Protein AF-A0A430JBI2-F1 (afdb_monomer_lite)

Organism: NCBI:txid2496558

pLDDT: mean 74.38, std 11.99, range [42.62, 89.75]

Foldseek 3Di:
DPPPVLVVVLVVLLVVLLVLLVVCVVVVDLVSLLVSLVSLVVNCVSCLVVDDDPVSVVVVVCVVVVVVVCVVVVPDVSVSSNVSSVCVVVSNCVVCCVVVVNDDPDPVVVVVVVVD

Radius of gyration: 16.61 Å; chains: 1; bounding box: 43×29×48 Å

Secondary structure (DSSP, 8-state):
---HHHHHHHHHHHHHHHHHHHHHHHH--HHHHHHHHHHHHHHHHHHGGG--THHHHHHHHHHHHHHHHHHHTT--HHHHHHHHHHTHHHHHHHHHHHHTT-----HHHHHHHTT-

Sequence (116 aa):
MKSAGKAAMDRIIIFSIAAVYIVQQLTHLEMLKLVVGCLVLVAIVLLLPNLKGVTFWLTVSFMVAGTILMFIQKVEASLWFESAGINVTIVTLFIFAPLFGIPVRIPEYVEAQRYS

Structure (mmCIF, N/CA/C/O backbone):
data_AF-A0A430JBI2-F1
#
_entry.id   AF-A0A430JBI2-F1
#
loop_
_atom_site.group_PDB
_atom_site.id
_atom_site.type_symbol
_atom_site.label_atom_id
_atom_site.label_alt_id
_atom_site.label_comp_id
_atom_site.label_asym_id
_atom_site.label_entity_id
_atom_site.label_seq_id
_atom_site.pdbx_PDB_ins_code
_atom_site.Cartn_x
_atom_site.Cartn_y
_atom_site.Cartn_z
_atom_site.occupancy
_atom_site.B_iso_or_equiv
_atom_site.auth_seq_id
_atom_site.auth_comp_id
_atom_site.auth_asym_id
_atom_site.auth_atom_id
_atom_site.pdbx_PDB_model_num
ATOM 1 N N . MET A 1 1 ? 14.683 -16.411 -7.638 1.00 42.62 1 MET A N 1
ATOM 2 C CA . MET A 1 1 ? 13.715 -16.358 -8.756 1.00 42.62 1 MET A CA 1
ATOM 3 C C . MET A 1 1 ? 12.328 -16.106 -8.175 1.00 42.62 1 MET A C 1
ATOM 5 O O . MET A 1 1 ? 11.837 -16.969 -7.459 1.00 42.62 1 MET A O 1
ATOM 9 N N . LYS A 1 2 ? 11.709 -14.928 -8.375 1.00 51.47 2 LYS A N 1
ATOM 10 C CA . LYS A 1 2 ? 10.269 -14.793 -8.077 1.00 51.47 2 LYS A CA 1
ATOM 11 C C . LYS A 1 2 ? 9.548 -15.711 -9.069 1.00 51.47 2 LYS A C 1
ATOM 13 O O . LYS A 1 2 ? 9.762 -15.570 -10.268 1.00 51.47 2 LYS A O 1
ATOM 18 N N . SER A 1 3 ? 8.761 -16.670 -8.580 1.00 66.12 3 SER A N 1
ATOM 19 C CA . SER A 1 3 ? 7.886 -17.481 -9.436 1.00 66.12 3 SER A CA 1
ATOM 20 C C . SER A 1 3 ? 7.057 -16.548 -10.326 1.00 66.12 3 SER A C 1
ATOM 22 O O . SER A 1 3 ? 6.548 -15.539 -9.829 1.00 66.12 3 SER A O 1
ATOM 24 N N . ALA A 1 4 ? 6.920 -16.868 -11.616 1.00 70.94 4 ALA A N 1
ATOM 25 C CA . ALA A 1 4 ? 6.120 -16.088 -12.564 1.00 70.94 4 ALA A CA 1
ATOM 26 C C . ALA A 1 4 ? 4.696 -15.811 -12.036 1.00 70.94 4 ALA A C 1
ATOM 28 O O . ALA A 1 4 ? 4.154 -14.728 -12.253 1.00 70.94 4 ALA A O 1
ATOM 29 N N . GLY A 1 5 ? 4.142 -16.731 -11.235 1.00 72.12 5 GLY A N 1
ATOM 30 C CA . GLY A 1 5 ? 2.851 -16.556 -10.566 1.00 72.12 5 GLY A CA 1
ATOM 31 C C . GLY A 1 5 ? 2.821 -15.413 -9.543 1.00 72.12 5 GLY A C 1
ATOM 32 O O . GLY A 1 5 ? 1.840 -14.679 -9.481 1.00 72.12 5 GLY A O 1
ATOM 33 N N . LYS A 1 6 ? 3.908 -15.182 -8.790 1.00 73.38 6 LYS A N 1
ATOM 34 C CA . LYS A 1 6 ? 3.979 -14.078 -7.812 1.00 73.38 6 LYS A CA 1
ATOM 35 C C . LYS A 1 6 ? 3.995 -12.716 -8.511 1.00 73.38 6 LYS A C 1
ATOM 37 O O . LYS A 1 6 ? 3.326 -11.793 -8.070 1.00 73.38 6 LYS A O 1
ATOM 42 N N . ALA A 1 7 ? 4.728 -12.602 -9.619 1.00 74.31 7 ALA A N 1
ATOM 43 C CA . ALA A 1 7 ? 4.782 -11.364 -10.397 1.00 74.31 7 ALA A CA 1
ATOM 44 C C . ALA A 1 7 ? 3.439 -11.042 -11.079 1.00 74.31 7 ALA A C 1
ATOM 46 O O . ALA A 1 7 ? 3.039 -9.880 -11.126 1.00 74.31 7 ALA A O 1
ATOM 47 N N . ALA A 1 8 ? 2.729 -12.062 -11.574 1.00 77.75 8 ALA A N 1
ATOM 48 C CA . ALA A 1 8 ? 1.381 -11.896 -12.112 1.00 77.75 8 ALA A CA 1
ATOM 49 C C . ALA A 1 8 ? 0.396 -11.421 -11.030 1.00 77.75 8 ALA A C 1
ATOM 51 O O . ALA A 1 8 ? -0.357 -10.480 -11.262 1.00 77.75 8 ALA A O 1
ATOM 52 N N . MET A 1 9 ? 0.457 -12.010 -9.832 1.00 80.38 9 MET A N 1
ATOM 53 C CA . MET A 1 9 ? -0.373 -11.618 -8.691 1.00 80.38 9 MET A CA 1
ATOM 54 C C . MET A 1 9 ? -0.115 -10.169 -8.246 1.00 80.38 9 MET A C 1
ATOM 56 O O . MET A 1 9 ? -1.071 -9.411 -8.094 1.00 80.38 9 MET A O 1
ATOM 60 N N . ASP A 1 10 ? 1.157 -9.763 -8.117 1.00 77.56 10 ASP A N 1
ATOM 61 C CA . ASP A 1 10 ? 1.540 -8.382 -7.779 1.00 77.56 10 ASP A CA 1
ATOM 62 C C . ASP A 1 10 ? 0.914 -7.390 -8.792 1.00 77.56 10 ASP A C 1
ATOM 64 O O . ASP A 1 10 ? 0.303 -6.394 -8.404 1.00 77.56 10 ASP A O 1
ATOM 68 N N . ARG A 1 11 ? 0.989 -7.694 -10.099 1.00 77.56 11 ARG A N 1
ATOM 69 C CA . ARG A 1 11 ? 0.393 -6.862 -11.163 1.00 77.56 11 ARG A CA 1
ATOM 70 C C . ARG A 1 11 ? -1.131 -6.813 -11.092 1.00 77.56 11 ARG A C 1
ATOM 72 O O . ARG A 1 11 ? -1.692 -5.727 -11.187 1.00 77.56 11 ARG A O 1
ATOM 79 N N . ILE A 1 12 ? -1.796 -7.956 -10.919 1.00 85.19 12 ILE A N 1
ATOM 80 C CA . ILE A 1 12 ? -3.265 -8.034 -10.842 1.00 85.19 12 ILE A CA 1
ATOM 81 C C . ILE A 1 12 ? -3.789 -7.153 -9.707 1.00 85.19 12 ILE A C 1
ATOM 83 O O . ILE A 1 12 ? -4.756 -6.420 -9.900 1.00 85.19 12 ILE A O 1
ATOM 87 N N . ILE A 1 13 ? -3.131 -7.176 -8.548 1.00 80.81 13 ILE A N 1
ATOM 88 C CA . ILE A 1 13 ? -3.534 -6.380 -7.385 1.00 80.81 13 ILE A CA 1
ATOM 89 C C . ILE A 1 13 ? -3.364 -4.887 -7.661 1.00 80.81 13 ILE A C 1
ATOM 91 O O . ILE A 1 13 ? -4.281 -4.112 -7.404 1.00 80.81 13 ILE A O 1
ATOM 95 N N . ILE A 1 14 ? -2.230 -4.487 -8.242 1.00 80.50 14 ILE A N 1
ATOM 96 C CA . ILE A 1 14 ? -1.969 -3.088 -8.600 1.00 80.50 14 ILE A CA 1
ATOM 97 C C . ILE A 1 14 ? -3.004 -2.578 -9.616 1.00 80.50 14 ILE A C 1
ATOM 99 O O . ILE A 1 14 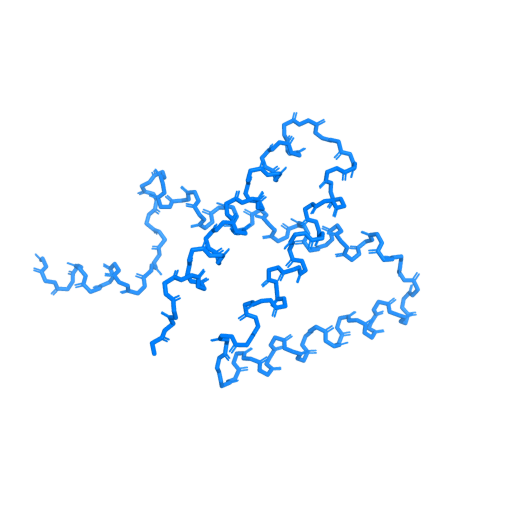? -3.585 -1.511 -9.416 1.00 80.50 14 ILE A O 1
ATOM 103 N N . PHE A 1 15 ? -3.292 -3.352 -10.668 1.00 82.69 15 PHE A N 1
ATOM 104 C CA . PHE A 1 15 ? -4.312 -2.987 -11.655 1.00 82.69 15 PHE A CA 1
ATOM 105 C C . PHE A 1 15 ? -5.722 -2.957 -11.059 1.00 82.69 15 PHE A C 1
ATOM 107 O O . PHE A 1 15 ? -6.500 -2.070 -11.398 1.00 82.69 15 PHE A O 1
ATOM 114 N N . SER A 1 16 ? -6.040 -3.871 -10.141 1.00 84.25 16 SER A N 1
ATOM 115 C CA . SER A 1 16 ? -7.325 -3.883 -9.433 1.00 84.25 16 SER A CA 1
ATOM 116 C C . SER A 1 16 ? -7.501 -2.630 -8.576 1.00 84.25 16 SER A C 1
ATOM 118 O O . SER A 1 16 ? -8.547 -1.993 -8.644 1.00 84.25 16 SER A O 1
ATOM 120 N N . ILE A 1 17 ? -6.468 -2.227 -7.825 1.00 84.31 17 ILE A N 1
ATOM 121 C CA . ILE A 1 17 ? -6.481 -0.979 -7.047 1.00 84.31 17 ILE A CA 1
ATOM 122 C C . ILE A 1 17 ? -6.726 0.215 -7.969 1.00 84.31 17 ILE A C 1
ATOM 124 O O . ILE A 1 17 ? -7.611 1.019 -7.690 1.00 84.31 17 ILE A O 1
ATOM 128 N N . ALA A 1 18 ? -5.987 0.309 -9.079 1.00 80.94 18 ALA A N 1
ATOM 129 C CA . ALA A 1 18 ? -6.132 1.405 -10.031 1.00 80.94 18 ALA A CA 1
ATOM 130 C C . ALA A 1 18 ? -7.542 1.453 -10.644 1.00 80.94 18 ALA A C 1
ATOM 132 O O . ALA A 1 18 ? -8.157 2.515 -10.685 1.00 80.94 18 ALA A O 1
ATOM 133 N N . ALA A 1 19 ? -8.084 0.311 -11.073 1.00 84.94 19 ALA A N 1
ATOM 134 C CA . ALA A 1 19 ? -9.416 0.233 -11.665 1.00 84.94 19 ALA A CA 1
ATOM 135 C C . ALA A 1 19 ? -10.511 0.647 -10.672 1.00 84.94 19 ALA A C 1
ATOM 137 O O . ALA A 1 19 ? -11.332 1.509 -10.985 1.00 84.94 19 ALA A O 1
ATOM 138 N N . VAL A 1 20 ? -10.501 0.082 -9.459 1.00 85.75 20 VAL A N 1
ATOM 139 C CA . VAL A 1 20 ? -11.494 0.412 -8.424 1.00 85.75 20 VAL A CA 1
ATOM 140 C C . VAL A 1 20 ? -11.369 1.876 -8.005 1.00 85.75 20 VAL A C 1
ATOM 142 O O . VAL A 1 20 ? -12.385 2.542 -7.829 1.00 85.75 20 VAL A O 1
ATOM 145 N N . TYR A 1 21 ? -10.148 2.406 -7.911 1.00 82.44 21 TYR A N 1
ATOM 146 C CA . TYR A 1 21 ? -9.911 3.813 -7.603 1.00 82.44 21 TYR A CA 1
ATOM 147 C C . TYR A 1 21 ? -10.457 4.757 -8.684 1.00 82.44 21 TYR A C 1
ATOM 149 O O . TYR A 1 21 ? -11.121 5.734 -8.355 1.00 82.44 21 TYR A O 1
ATOM 157 N N . ILE A 1 22 ? -10.259 4.458 -9.972 1.00 82.12 22 ILE A N 1
ATOM 158 C CA . ILE A 1 22 ? -10.829 5.266 -11.065 1.00 82.12 22 ILE A CA 1
ATOM 159 C C . ILE A 1 22 ? -12.355 5.261 -10.998 1.00 82.12 22 ILE A C 1
ATOM 161 O O . ILE A 1 22 ? -12.978 6.318 -11.066 1.00 82.12 22 ILE A O 1
ATOM 165 N N . VAL A 1 23 ? -12.967 4.087 -10.820 1.00 86.12 23 VAL A N 1
ATOM 166 C CA . VAL A 1 23 ? -14.426 3.982 -10.682 1.00 86.12 23 VAL A CA 1
ATOM 167 C C . VAL A 1 23 ? -14.903 4.767 -9.461 1.00 86.12 23 VAL A C 1
ATOM 169 O O . VAL A 1 23 ? -15.896 5.487 -9.549 1.00 86.12 23 VAL A O 1
ATOM 172 N N . GLN A 1 24 ? -14.180 4.695 -8.342 1.00 84.44 24 GLN A N 1
ATOM 173 C CA . GLN A 1 24 ? -14.481 5.468 -7.141 1.00 84.44 24 GLN A CA 1
ATOM 174 C C . GLN A 1 24 ? -14.411 6.976 -7.396 1.00 84.44 24 GLN A C 1
ATOM 176 O O . GLN A 1 24 ? -15.298 7.694 -6.944 1.00 84.44 24 GLN A O 1
ATOM 181 N N . GLN A 1 25 ? -13.420 7.452 -8.150 1.00 80.50 25 GLN A N 1
ATOM 182 C CA . GLN A 1 25 ? -13.279 8.872 -8.470 1.00 80.50 25 GLN A CA 1
ATOM 183 C C . GLN A 1 25 ? -14.351 9.384 -9.434 1.00 80.50 25 GLN A C 1
ATOM 185 O O . GLN A 1 25 ? -14.752 10.536 -9.335 1.00 80.50 25 GLN A O 1
ATOM 190 N N . LEU A 1 26 ? -14.844 8.537 -10.341 1.00 84.56 26 LEU A N 1
ATOM 191 C CA . LEU A 1 26 ? -15.908 8.909 -11.279 1.00 84.56 26 LEU A CA 1
ATOM 192 C C . LEU A 1 26 ? -17.307 8.851 -10.656 1.00 84.56 26 LEU A C 1
ATOM 194 O O . LEU A 1 26 ? -18.194 9.598 -11.057 1.00 84.56 26 LEU A O 1
ATOM 198 N N . THR A 1 27 ? -17.525 7.936 -9.712 1.00 87.31 27 THR A N 1
ATOM 199 C CA . THR A 1 27 ? -18.850 7.686 -9.117 1.00 87.31 27 THR A CA 1
ATOM 200 C C . THR A 1 27 ? -19.027 8.317 -7.739 1.00 87.31 27 THR A C 1
ATOM 202 O O . THR A 1 27 ? -20.153 8.418 -7.260 1.00 87.31 27 THR A O 1
ATOM 205 N N . HIS A 1 28 ? -17.931 8.713 -7.085 1.00 79.31 28 HIS A N 1
ATOM 206 C CA . HIS A 1 28 ? -17.875 9.238 -5.716 1.00 79.31 28 HIS A CA 1
ATOM 207 C C . HIS A 1 28 ? -18.549 8.354 -4.649 1.00 79.31 28 HIS A C 1
ATOM 209 O O . HIS A 1 28 ? -18.831 8.819 -3.547 1.00 79.31 28 HIS A O 1
ATOM 215 N N . LEU A 1 29 ? -18.781 7.066 -4.932 1.00 83.25 29 LEU A N 1
ATOM 216 C CA . LEU A 1 29 ? -19.456 6.162 -4.002 1.00 83.25 29 LEU A CA 1
ATOM 217 C C . LEU A 1 29 ? -18.575 5.862 -2.783 1.00 83.25 29 LEU A C 1
ATOM 219 O O . LEU A 1 29 ? -17.466 5.336 -2.908 1.00 83.25 29 LEU A O 1
ATOM 223 N N . GLU A 1 30 ? -19.104 6.126 -1.589 1.00 78.62 30 GLU A N 1
ATOM 224 C CA . GLU A 1 3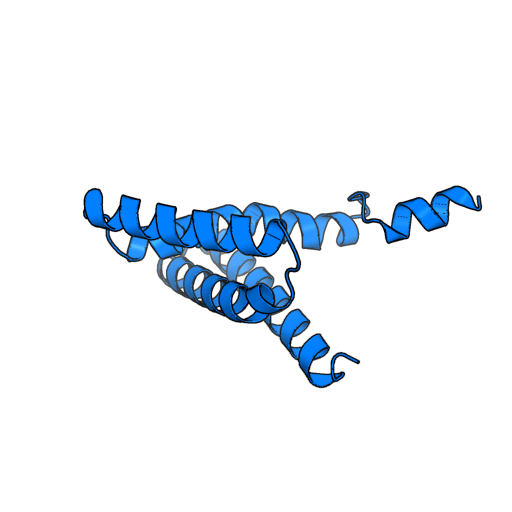0 ? -18.398 5.898 -0.321 1.00 78.62 30 GLU A CA 1
ATOM 225 C C . GLU A 1 30 ? -18.048 4.423 -0.095 1.00 78.62 30 GLU A C 1
ATOM 227 O O . GLU A 1 30 ? -16.966 4.114 0.400 1.00 78.62 30 GLU A O 1
ATOM 232 N N . MET A 1 31 ? -18.900 3.497 -0.547 1.00 81.44 31 MET A N 1
ATOM 233 C CA . MET A 1 31 ? -18.641 2.055 -0.452 1.00 81.44 31 MET A CA 1
ATOM 234 C C . MET A 1 31 ? -17.335 1.652 -1.156 1.00 81.44 31 MET A C 1
ATOM 236 O O . MET A 1 31 ? -16.605 0.790 -0.665 1.00 81.44 31 MET A O 1
ATOM 240 N N . LEU A 1 32 ? -16.995 2.300 -2.278 1.00 81.75 32 LEU A N 1
ATOM 241 C CA . LEU A 1 32 ? -15.763 2.008 -3.010 1.00 81.75 32 LEU A CA 1
ATOM 242 C C . LEU A 1 32 ? -14.516 2.484 -2.259 1.00 81.75 32 LEU A C 1
ATOM 244 O O . LEU A 1 32 ? -13.463 1.875 -2.431 1.00 81.75 32 LEU A O 1
ATOM 248 N N . LYS A 1 33 ? -14.616 3.494 -1.379 1.00 78.50 33 LYS A N 1
ATOM 249 C CA . LYS A 1 33 ? -13.488 3.903 -0.522 1.00 78.50 33 LYS A CA 1
ATOM 250 C C . LYS A 1 33 ? -13.031 2.748 0.371 1.00 78.50 33 LYS A C 1
ATOM 252 O O . LYS A 1 33 ? -11.833 2.499 0.489 1.00 78.50 33 LYS A O 1
ATOM 257 N N . LEU A 1 34 ? -13.984 2.005 0.939 1.00 81.31 34 LEU A N 1
ATOM 258 C CA . LEU A 1 34 ? -13.704 0.838 1.778 1.00 81.31 34 LEU A CA 1
ATOM 259 C C . LEU A 1 34 ? -13.029 -0.269 0.952 1.00 81.31 34 LEU A C 1
ATOM 261 O O . LEU A 1 34 ? -11.998 -0.802 1.357 1.00 81.31 34 LEU A O 1
ATOM 265 N N . VAL A 1 35 ? -13.542 -0.545 -0.252 1.00 85.75 35 VAL A N 1
ATOM 266 C CA . VAL A 1 35 ? -12.955 -1.539 -1.168 1.00 85.75 35 VAL A CA 1
ATOM 267 C C . VAL A 1 35 ? -11.519 -1.169 -1.555 1.00 85.75 35 VAL A C 1
ATOM 269 O O . VAL A 1 35 ? -10.633 -2.021 -1.484 1.00 85.75 35 VAL A O 1
ATOM 272 N N . VAL A 1 36 ? -11.260 0.094 -1.911 1.00 83.50 36 VAL A N 1
ATOM 273 C CA . VAL A 1 36 ? -9.907 0.586 -2.222 1.00 83.50 36 VAL A CA 1
ATOM 274 C C . VAL A 1 36 ? -8.987 0.422 -1.015 1.00 83.50 36 VAL A C 1
ATOM 276 O O . VAL A 1 36 ? -7.906 -0.146 -1.155 1.00 83.50 36 VAL A O 1
ATOM 279 N N . GLY A 1 37 ? -9.418 0.844 0.177 1.00 80.81 37 GLY A N 1
ATOM 280 C CA . GLY A 1 37 ? -8.631 0.693 1.400 1.00 80.81 37 GLY A CA 1
ATOM 281 C C . GLY A 1 37 ? -8.278 -0.769 1.702 1.00 80.81 37 GLY A C 1
ATOM 282 O O . GLY A 1 37 ? -7.127 -1.073 2.018 1.00 80.81 37 GLY A O 1
ATOM 283 N N . CYS A 1 38 ? -9.230 -1.695 1.548 1.00 84.06 38 CYS A N 1
ATOM 284 C CA . CYS A 1 38 ? -8.982 -3.129 1.711 1.00 84.06 38 CYS A CA 1
ATOM 285 C C . CYS A 1 38 ? -7.950 -3.655 0.707 1.00 84.06 38 CYS A C 1
ATOM 287 O O . CYS A 1 38 ? -7.018 -4.357 1.100 1.00 84.06 38 CYS A O 1
ATOM 289 N N . LEU A 1 39 ? -8.082 -3.300 -0.574 1.00 84.50 39 LEU A N 1
ATOM 290 C CA . LEU A 1 39 ? -7.129 -3.713 -1.604 1.00 84.50 39 LEU A CA 1
ATOM 291 C C . LEU A 1 39 ? -5.721 -3.169 -1.329 1.00 84.50 39 LEU A C 1
ATOM 293 O O . LEU A 1 39 ? -4.740 -3.890 -1.506 1.00 84.50 39 LEU A O 1
ATOM 297 N N . VAL A 1 40 ? -5.612 -1.930 -0.840 1.00 82.69 40 VAL A N 1
ATOM 298 C CA . VAL A 1 40 ? -4.332 -1.325 -0.449 1.00 82.69 40 VAL A CA 1
ATOM 299 C C . VAL A 1 40 ? -3.700 -2.066 0.723 1.00 82.69 40 VAL A C 1
ATOM 301 O O . VAL A 1 40 ? -2.508 -2.358 0.668 1.00 82.69 40 VAL A O 1
ATOM 304 N N . LEU A 1 41 ? -4.462 -2.429 1.758 1.00 82.50 41 LEU A N 1
ATOM 305 C CA . LEU A 1 41 ? -3.921 -3.224 2.866 1.00 82.50 41 LEU A CA 1
ATOM 306 C C . LEU A 1 41 ? -3.412 -4.586 2.396 1.00 82.50 41 LEU A C 1
ATOM 308 O O . LEU A 1 41 ? -2.312 -4.991 2.771 1.00 82.50 41 LEU A O 1
ATOM 312 N N . VAL A 1 42 ? -4.176 -5.266 1.539 1.00 85.25 42 VAL A N 1
ATOM 313 C CA . VAL A 1 42 ? -3.752 -6.536 0.936 1.00 85.25 42 VAL A CA 1
ATOM 314 C C . VAL A 1 42 ? -2.452 -6.350 0.149 1.00 85.25 42 VAL A C 1
ATOM 316 O O . VAL A 1 42 ? -1.516 -7.133 0.315 1.00 85.25 42 VAL A O 1
ATOM 319 N N . ALA A 1 43 ? -2.346 -5.284 -0.648 1.00 82.50 43 ALA A N 1
ATOM 320 C CA . ALA A 1 43 ? -1.125 -4.963 -1.377 1.00 82.50 43 ALA A CA 1
ATOM 321 C C . ALA A 1 43 ? 0.057 -4.686 -0.441 1.00 82.50 43 ALA A C 1
ATOM 323 O O . ALA A 1 43 ? 1.139 -5.218 -0.672 1.00 82.50 43 ALA A O 1
ATOM 324 N N . ILE A 1 44 ? -0.138 -3.916 0.635 1.00 82.38 44 ILE A N 1
ATOM 325 C CA . ILE A 1 44 ? 0.904 -3.656 1.635 1.00 82.38 44 ILE A CA 1
ATOM 326 C C . ILE A 1 44 ? 1.395 -4.978 2.223 1.00 82.38 44 ILE A C 1
ATOM 328 O O . ILE A 1 44 ? 2.592 -5.236 2.181 1.00 82.38 44 ILE A O 1
ATOM 332 N N . VAL A 1 45 ? 0.504 -5.853 2.694 1.00 84.50 45 VAL A N 1
ATOM 333 C CA . VAL A 1 45 ? 0.887 -7.144 3.295 1.00 84.50 45 VAL A CA 1
ATOM 334 C C . VAL A 1 45 ? 1.662 -8.026 2.309 1.00 84.50 45 VAL A C 1
ATOM 336 O O . VAL A 1 45 ? 2.638 -8.670 2.692 1.00 84.50 45 VAL A O 1
ATOM 339 N N . LEU A 1 46 ? 1.275 -8.037 1.033 1.00 83.06 46 LEU A N 1
ATOM 340 C CA . LEU A 1 46 ? 1.933 -8.853 0.007 1.00 83.06 46 LEU A CA 1
ATOM 341 C C . LEU A 1 46 ? 3.268 -8.271 -0.478 1.00 83.06 46 LEU A C 1
ATOM 343 O O . LEU A 1 46 ? 4.182 -9.023 -0.839 1.00 83.06 46 LEU A O 1
ATOM 347 N N . LEU A 1 47 ? 3.399 -6.943 -0.485 1.00 80.69 47 LEU A N 1
ATOM 348 C CA . LEU A 1 47 ? 4.585 -6.239 -0.970 1.00 80.69 47 LEU A CA 1
ATOM 349 C C . LEU A 1 47 ? 5.619 -5.980 0.127 1.00 80.69 47 LEU A C 1
ATOM 351 O O . LEU A 1 47 ? 6.810 -5.955 -0.185 1.00 80.69 47 LEU A O 1
ATOM 355 N N . LEU A 1 48 ? 5.202 -5.858 1.389 1.00 82.69 48 LEU A N 1
ATOM 356 C CA . LEU A 1 48 ? 6.070 -5.602 2.542 1.00 82.69 48 LEU A CA 1
ATOM 357 C C . LEU A 1 48 ? 7.267 -6.573 2.618 1.00 82.69 48 LEU A C 1
ATOM 359 O O . LEU A 1 48 ? 8.390 -6.090 2.753 1.00 82.69 48 LEU A O 1
ATOM 363 N N . PRO A 1 49 ? 7.114 -7.901 2.422 1.00 81.69 49 PRO A N 1
ATOM 364 C CA . PRO A 1 49 ? 8.237 -8.842 2.465 1.00 81.69 49 PRO A CA 1
ATOM 365 C C . PRO A 1 49 ? 9.232 -8.678 1.308 1.00 81.69 49 PRO A C 1
ATOM 367 O O . PRO A 1 49 ? 10.313 -9.262 1.334 1.00 81.69 49 PRO A O 1
ATOM 370 N N . ASN A 1 50 ? 8.865 -7.947 0.248 1.00 80.06 50 ASN A N 1
ATOM 371 C CA . ASN A 1 50 ? 9.770 -7.663 -0.863 1.00 80.06 50 ASN A CA 1
ATOM 372 C C . ASN A 1 50 ? 10.684 -6.457 -0.570 1.00 80.06 50 ASN A C 1
ATOM 374 O O . ASN A 1 50 ? 11.677 -6.284 -1.279 1.00 80.06 50 ASN A O 1
ATOM 378 N N . LEU A 1 51 ? 10.371 -5.635 0.441 1.00 80.38 51 LEU A N 1
ATOM 379 C CA . LEU A 1 51 ? 11.241 -4.548 0.887 1.00 80.38 51 LEU A CA 1
ATOM 380 C C . LEU A 1 51 ? 12.457 -5.128 1.622 1.00 80.38 51 LEU A C 1
ATOM 382 O O . LEU A 1 51 ? 12.353 -6.127 2.330 1.00 80.38 51 LEU A O 1
ATOM 386 N N . LYS A 1 52 ? 13.627 -4.504 1.461 1.00 83.19 52 LYS A N 1
ATOM 387 C CA . LYS A 1 52 ? 14.882 -4.955 2.079 1.00 83.19 52 LYS A CA 1
ATOM 388 C C . LYS A 1 52 ? 15.558 -3.830 2.855 1.00 83.19 52 LYS A C 1
ATOM 390 O O . LYS A 1 52 ? 15.410 -2.658 2.515 1.00 83.19 52 LYS A O 1
ATOM 395 N N . GLY A 1 53 ? 16.342 -4.209 3.864 1.00 89.19 53 GLY A N 1
ATOM 396 C CA . GLY A 1 53 ? 17.197 -3.292 4.616 1.00 89.19 53 GLY A CA 1
ATOM 397 C C . GLY A 1 53 ? 16.412 -2.219 5.371 1.00 89.19 53 GLY A C 1
ATOM 398 O O . GLY A 1 53 ? 15.385 -2.503 5.984 1.00 89.19 53 GLY A O 1
ATOM 399 N N . VAL A 1 54 ? 16.909 -0.982 5.322 1.00 85.38 54 VAL A N 1
ATOM 400 C CA . VAL A 1 54 ? 16.358 0.162 6.067 1.00 85.38 54 VAL A CA 1
ATOM 401 C C . VAL A 1 54 ? 14.915 0.466 5.666 1.00 85.38 54 VAL A C 1
ATOM 403 O O . VAL A 1 54 ? 14.095 0.749 6.533 1.00 85.38 54 VAL A O 1
ATOM 406 N N . THR A 1 55 ? 14.571 0.341 4.381 1.00 77.88 55 THR A N 1
ATOM 407 C CA . THR A 1 55 ? 13.218 0.635 3.887 1.00 77.88 55 THR A CA 1
ATOM 408 C C . THR A 1 55 ? 12.166 -0.255 4.542 1.00 77.88 55 THR A C 1
ATOM 410 O O . THR A 1 55 ? 11.130 0.246 4.958 1.00 77.88 55 THR A O 1
ATOM 413 N N . PHE A 1 56 ? 12.445 -1.554 4.700 1.00 83.75 56 PHE A N 1
ATOM 414 C CA . PHE A 1 56 ? 11.531 -2.477 5.380 1.00 83.75 56 PHE A CA 1
ATOM 415 C C . PHE A 1 56 ? 11.264 -2.036 6.824 1.00 83.75 56 PHE A C 1
ATOM 417 O O . PHE A 1 56 ? 10.113 -1.877 7.227 1.00 83.75 56 PHE A O 1
ATOM 424 N N . TRP A 1 57 ? 12.331 -1.784 7.585 1.00 88.19 57 TRP A N 1
ATOM 425 C CA . TRP A 1 57 ? 12.227 -1.389 8.989 1.00 88.19 57 TRP A CA 1
ATOM 426 C C . TRP A 1 57 ? 11.554 -0.034 9.174 1.00 88.19 57 TRP A C 1
ATOM 428 O O . TRP A 1 57 ? 10.775 0.130 10.112 1.00 88.19 57 TRP A O 1
ATOM 438 N N . LEU A 1 58 ? 11.797 0.912 8.266 1.00 85.69 58 LEU A N 1
ATOM 439 C CA . LEU A 1 58 ? 11.144 2.215 8.276 1.00 85.69 58 LEU A CA 1
ATOM 440 C C . LEU A 1 58 ? 9.638 2.075 8.010 1.00 85.69 58 LEU A C 1
ATOM 442 O O . LEU A 1 58 ? 8.834 2.625 8.758 1.00 85.69 58 LEU A O 1
ATOM 446 N N . THR A 1 59 ? 9.249 1.289 6.999 1.00 83.12 59 THR A N 1
ATOM 447 C CA . THR A 1 59 ? 7.838 1.022 6.685 1.00 83.12 59 THR A CA 1
ATOM 448 C C . THR A 1 59 ? 7.123 0.346 7.853 1.00 83.12 59 THR A C 1
ATOM 450 O O . THR A 1 59 ? 6.058 0.809 8.256 1.00 83.12 59 THR A O 1
ATOM 453 N N . VAL A 1 60 ? 7.712 -0.699 8.444 1.00 86.44 60 VAL A N 1
ATOM 454 C CA . VAL A 1 60 ? 7.131 -1.385 9.611 1.00 86.44 60 VAL A CA 1
ATOM 455 C C . VAL A 1 60 ? 7.006 -0.434 10.800 1.00 86.44 60 VAL A C 1
ATOM 457 O O . VAL A 1 60 ? 5.945 -0.366 11.416 1.00 86.44 60 VAL A O 1
ATOM 460 N N . SER A 1 61 ? 8.050 0.345 11.094 1.00 87.81 61 SER A N 1
ATOM 461 C CA . SER A 1 61 ? 8.037 1.312 12.198 1.00 87.81 61 SER A CA 1
ATOM 462 C C . SER A 1 61 ? 6.932 2.352 12.028 1.00 87.81 61 SER A C 1
ATOM 464 O O . SER A 1 61 ? 6.191 2.611 12.973 1.00 87.81 61 SER A O 1
ATOM 466 N N . PHE A 1 62 ? 6.761 2.906 10.823 1.00 86.06 62 PHE A N 1
ATOM 467 C CA . PHE A 1 62 ? 5.685 3.859 10.551 1.00 86.06 62 PHE A CA 1
ATOM 468 C C . PHE A 1 62 ? 4.297 3.227 10.603 1.00 86.06 62 PHE A C 1
ATOM 470 O O . PHE A 1 62 ? 3.382 3.855 11.130 1.00 86.06 62 PHE A O 1
ATOM 477 N N . MET A 1 63 ? 4.126 1.991 10.128 1.00 85.12 63 MET A N 1
ATOM 478 C CA . MET A 1 63 ? 2.849 1.285 10.262 1.00 85.12 63 MET A CA 1
ATOM 479 C C . MET A 1 63 ? 2.480 1.068 11.732 1.00 85.12 63 MET A C 1
ATOM 481 O O . MET A 1 63 ? 1.347 1.343 12.131 1.00 85.12 63 MET A O 1
ATOM 485 N N . VAL A 1 64 ? 3.431 0.616 12.553 1.00 88.88 64 VAL A N 1
ATOM 486 C CA . VAL A 1 64 ? 3.210 0.383 13.987 1.00 88.88 64 VAL A CA 1
ATOM 487 C C . VAL A 1 64 ? 2.941 1.700 14.713 1.00 88.88 64 VAL A C 1
ATOM 489 O O . VAL A 1 64 ? 1.941 1.809 15.418 1.00 88.88 64 VAL A O 1
ATOM 492 N N . ALA A 1 65 ? 3.771 2.723 14.498 1.00 87.06 65 ALA A N 1
ATOM 493 C CA . ALA A 1 65 ? 3.587 4.040 15.103 1.00 87.06 65 ALA A CA 1
ATOM 494 C C . ALA A 1 65 ? 2.248 4.675 14.699 1.00 87.06 65 ALA A C 1
ATOM 496 O O . ALA A 1 65 ? 1.526 5.175 15.558 1.00 87.06 65 ALA A O 1
ATOM 497 N N . GLY A 1 66 ? 1.878 4.598 13.416 1.00 82.81 66 GLY A N 1
ATOM 498 C CA . GLY A 1 66 ? 0.589 5.074 12.915 1.00 82.81 66 GLY A CA 1
ATOM 499 C C . GLY A 1 66 ? -0.590 4.331 13.540 1.00 82.81 66 GLY A C 1
ATOM 500 O O . GLY A 1 66 ? -1.562 4.958 13.952 1.00 82.81 66 GLY A O 1
ATOM 501 N N . THR A 1 67 ? -0.487 3.008 13.690 1.00 83.50 67 THR A N 1
ATOM 502 C CA . THR A 1 67 ? -1.502 2.189 14.374 1.00 83.50 67 THR A CA 1
ATOM 503 C C . THR A 1 67 ? -1.669 2.623 15.831 1.00 83.50 67 THR A C 1
ATOM 505 O O . THR A 1 67 ? -2.785 2.896 16.269 1.00 83.50 67 THR A O 1
ATOM 508 N N . ILE A 1 68 ? -0.565 2.746 16.575 1.00 88.44 68 ILE A N 1
ATOM 509 C CA . ILE A 1 68 ? -0.573 3.170 17.984 1.00 88.44 68 ILE A CA 1
ATOM 510 C C . ILE A 1 68 ? -1.183 4.566 18.126 1.00 88.44 68 ILE A C 1
ATOM 512 O O . ILE A 1 68 ? -2.040 4.783 18.980 1.00 88.44 68 ILE A O 1
ATOM 516 N N . LEU A 1 69 ? -0.776 5.507 17.273 1.00 85.94 69 LEU A N 1
ATOM 517 C CA . LEU A 1 69 ? -1.278 6.876 17.297 1.00 85.94 69 LEU A CA 1
ATOM 518 C C . LEU A 1 69 ? -2.797 6.924 17.067 1.00 85.94 69 LEU A C 1
ATOM 520 O O . LEU A 1 69 ? -3.49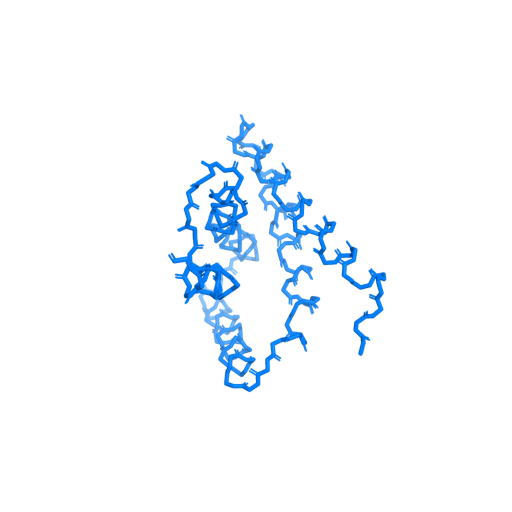9 7.651 17.764 1.00 85.94 69 LEU A O 1
ATOM 524 N N . MET A 1 70 ? -3.310 6.119 16.135 1.00 80.56 70 MET A N 1
ATOM 525 C CA . MET A 1 70 ? -4.746 6.019 15.857 1.00 80.56 70 MET A CA 1
ATOM 526 C C . MET A 1 70 ? -5.522 5.418 17.033 1.00 80.56 70 MET A C 1
ATOM 528 O O . MET A 1 70 ? -6.593 5.921 17.374 1.00 80.56 70 MET A O 1
ATOM 532 N N . PHE A 1 71 ? -4.965 4.402 17.704 1.00 83.50 71 PHE A N 1
ATOM 533 C CA . PHE A 1 71 ? -5.550 3.853 18.932 1.00 83.50 71 PHE A CA 1
ATOM 534 C C . PHE A 1 71 ? -5.635 4.902 20.044 1.00 83.50 71 PHE A C 1
ATOM 536 O O . PHE A 1 71 ? -6.672 5.018 20.695 1.00 83.50 71 PHE A O 1
ATOM 543 N N . ILE A 1 72 ? -4.576 5.695 20.236 1.00 89.75 72 ILE A N 1
ATOM 544 C CA . ILE A 1 72 ? -4.553 6.779 21.229 1.00 89.75 72 ILE A CA 1
ATOM 545 C C . ILE A 1 72 ? -5.616 7.835 20.902 1.00 89.75 72 ILE A C 1
ATOM 547 O O . ILE A 1 72 ? -6.323 8.295 21.797 1.00 89.75 72 ILE A O 1
ATOM 551 N N . GLN A 1 73 ? -5.763 8.186 19.623 1.00 85.62 73 GLN A N 1
ATOM 552 C CA . GLN A 1 73 ? -6.743 9.172 19.165 1.00 85.62 73 GLN A CA 1
ATOM 553 C C . GLN A 1 73 ? -8.178 8.625 19.063 1.00 85.62 73 GLN A C 1
ATOM 555 O O . GLN A 1 73 ? -9.084 9.389 18.743 1.00 85.62 73 GLN A O 1
ATOM 560 N N . LYS A 1 74 ? -8.408 7.331 19.351 1.00 82.62 74 LYS A N 1
ATOM 561 C CA . LYS A 1 74 ? -9.712 6.650 19.210 1.00 82.62 74 LYS A CA 1
ATOM 562 C C . LYS A 1 74 ? -10.338 6.839 17.826 1.00 82.62 74 LYS A C 1
ATOM 564 O O . LYS A 1 74 ? -11.554 6.948 17.688 1.00 82.62 74 LYS A O 1
ATOM 569 N N . VAL A 1 75 ? -9.491 6.895 16.807 1.00 78.50 75 VAL A N 1
ATOM 570 C CA . VAL A 1 75 ? -9.923 7.069 15.427 1.00 78.50 75 VAL A CA 1
ATOM 571 C C . VAL A 1 75 ? -10.587 5.786 14.938 1.00 78.50 75 VAL A C 1
ATOM 573 O O . VAL A 1 75 ? -10.095 4.683 15.184 1.00 78.50 75 VAL A O 1
ATOM 576 N N . GLU A 1 76 ? -11.703 5.930 14.229 1.00 79.38 76 GLU A N 1
ATOM 577 C CA . GLU A 1 76 ? -12.397 4.800 13.626 1.00 79.38 76 GLU A CA 1
ATOM 578 C C . GLU A 1 76 ? -11.543 4.110 12.555 1.00 79.38 76 GLU A C 1
ATOM 580 O O . GLU A 1 76 ? -10.834 4.747 11.771 1.00 79.38 76 GLU A O 1
ATOM 585 N N . ALA A 1 77 ? -11.667 2.784 12.461 1.00 70.69 77 ALA A N 1
ATOM 586 C CA . ALA A 1 77 ? -10.980 1.996 11.439 1.00 70.69 77 ALA A CA 1
ATOM 587 C C . ALA A 1 77 ? -11.333 2.447 10.005 1.00 70.69 77 ALA A C 1
ATOM 589 O O . ALA A 1 77 ? -10.508 2.314 9.103 1.00 70.69 77 ALA A O 1
ATOM 590 N N . SER A 1 78 ? -12.521 3.027 9.803 1.00 69.06 78 SER A N 1
ATOM 591 C CA . SER A 1 78 ? -12.970 3.652 8.550 1.00 69.06 78 SER A CA 1
ATOM 592 C C . SER A 1 78 ? -11.985 4.716 8.046 1.00 69.06 78 SER A C 1
ATOM 594 O O . SER A 1 78 ? -11.612 4.697 6.871 1.00 69.06 78 SER A O 1
ATOM 596 N N . LEU A 1 79 ? -11.464 5.565 8.940 1.00 74.56 79 LEU A N 1
ATOM 597 C CA . LEU A 1 79 ? -10.488 6.602 8.595 1.00 74.56 79 LEU A CA 1
ATOM 598 C C . LEU A 1 79 ? -9.128 6.005 8.206 1.00 74.56 79 LEU A C 1
ATOM 600 O O . LEU A 1 79 ? -8.387 6.598 7.421 1.00 74.56 79 LEU A O 1
ATOM 604 N N . TRP A 1 80 ? -8.800 4.814 8.713 1.00 71.88 80 TRP A N 1
ATOM 605 C CA . TRP A 1 80 ? -7.602 4.062 8.329 1.00 71.88 80 TRP A CA 1
ATOM 606 C C . TRP A 1 80 ? -7.661 3.646 6.855 1.00 71.88 80 TRP A C 1
ATOM 608 O O . TRP A 1 80 ? -6.711 3.866 6.101 1.00 71.88 80 TRP A O 1
ATOM 618 N N . PHE A 1 81 ? -8.807 3.111 6.429 1.00 69.69 81 PHE A N 1
ATOM 619 C CA . PHE A 1 81 ? -9.056 2.731 5.038 1.00 69.69 81 PHE A CA 1
ATOM 620 C C . PHE A 1 81 ? -9.118 3.946 4.111 1.00 69.69 81 PHE A C 1
ATOM 622 O O . PHE A 1 81 ? -8.548 3.913 3.020 1.00 69.69 81 PHE A O 1
ATOM 629 N N . GLU A 1 82 ? -9.747 5.034 4.557 1.00 70.94 82 GLU A N 1
ATOM 630 C CA . GLU A 1 82 ? -9.785 6.286 3.801 1.00 70.94 82 GLU A CA 1
ATOM 631 C C . GLU A 1 82 ? -8.380 6.879 3.619 1.00 70.94 82 GLU A C 1
ATOM 633 O O . GLU A 1 82 ? -7.985 7.202 2.499 1.00 70.94 82 GLU A O 1
ATOM 638 N N . SER A 1 83 ? -7.571 6.913 4.681 1.00 68.50 83 SER A N 1
ATOM 639 C CA . SER A 1 83 ? -6.187 7.405 4.629 1.00 68.50 83 SER A CA 1
ATOM 640 C C . SER A 1 83 ? -5.281 6.535 3.752 1.00 68.50 83 SER A C 1
ATOM 642 O O . SER A 1 83 ? -4.415 7.051 3.040 1.00 68.50 83 SER A O 1
ATOM 644 N N . ALA A 1 84 ? -5.492 5.215 3.750 1.00 67.00 84 ALA A N 1
ATOM 645 C CA . ALA A 1 84 ? -4.811 4.308 2.829 1.00 67.00 84 ALA A CA 1
ATOM 646 C C . ALA A 1 84 ? -5.170 4.622 1.363 1.00 67.00 84 ALA A C 1
ATOM 648 O O . ALA A 1 84 ? -4.298 4.579 0.495 1.00 67.00 84 ALA A O 1
ATOM 649 N N . GLY A 1 85 ? -6.426 5.008 1.108 1.00 63.00 85 GLY A N 1
ATOM 650 C CA . GLY A 1 85 ? -6.939 5.448 -0.190 1.00 63.00 85 GLY A CA 1
ATOM 651 C C . GLY A 1 85 ? -6.381 6.792 -0.675 1.00 63.00 85 GLY A C 1
ATOM 652 O O . GLY A 1 85 ? -6.124 6.940 -1.866 1.00 63.00 85 GLY A O 1
ATOM 653 N N . ILE A 1 86 ? -6.109 7.754 0.215 1.00 64.94 86 ILE A N 1
ATOM 654 C CA . ILE A 1 86 ? -5.551 9.072 -0.163 1.00 64.94 86 ILE A CA 1
ATOM 655 C C . ILE A 1 86 ? -4.226 8.918 -0.929 1.00 64.94 86 ILE A C 1
ATOM 657 O O . ILE A 1 86 ? -4.010 9.559 -1.962 1.00 64.94 86 ILE A O 1
ATOM 661 N N . ASN A 1 87 ? -3.370 7.996 -0.479 1.00 62.38 87 ASN A N 1
ATOM 662 C CA . ASN A 1 87 ? -2.092 7.702 -1.129 1.00 62.38 87 ASN A CA 1
ATOM 663 C C . ASN A 1 87 ? -2.245 6.950 -2.464 1.00 62.38 87 ASN A C 1
ATOM 665 O O . ASN A 1 87 ? -1.319 6.952 -3.277 1.00 62.38 87 ASN A O 1
ATOM 669 N N . VAL A 1 88 ? -3.411 6.355 -2.741 1.00 64.06 88 VAL A N 1
ATOM 670 C CA . VAL A 1 88 ? -3.694 5.688 -4.023 1.00 64.06 88 VAL A CA 1
ATOM 671 C C . VAL A 1 88 ? -3.713 6.681 -5.171 1.00 64.06 88 VAL A C 1
ATOM 673 O O . VAL A 1 88 ? -3.332 6.313 -6.276 1.00 64.06 88 VAL A O 1
ATOM 676 N N . THR A 1 89 ? -4.043 7.949 -4.929 1.00 65.31 89 THR A N 1
ATOM 677 C CA . THR A 1 89 ? -3.896 9.015 -5.931 1.00 65.31 89 THR A CA 1
ATOM 678 C C . THR A 1 89 ? -2.465 9.081 -6.461 1.00 65.31 89 THR A C 1
ATOM 680 O O . THR A 1 89 ? -2.246 9.075 -7.669 1.00 65.31 89 THR A O 1
ATOM 683 N N . ILE A 1 90 ? -1.480 9.071 -5.556 1.00 62.81 90 ILE A N 1
ATOM 684 C CA . ILE A 1 90 ? -0.054 9.100 -5.894 1.00 62.81 90 ILE A CA 1
ATOM 685 C C . ILE A 1 90 ? 0.331 7.810 -6.624 1.00 62.81 90 ILE A C 1
ATOM 687 O O . ILE A 1 90 ? 0.948 7.871 -7.682 1.00 62.81 90 ILE A O 1
ATOM 691 N N . VAL A 1 91 ? -0.085 6.644 -6.118 1.00 62.53 91 VAL A N 1
ATOM 692 C CA . VAL A 1 91 ? 0.171 5.343 -6.769 1.00 62.53 91 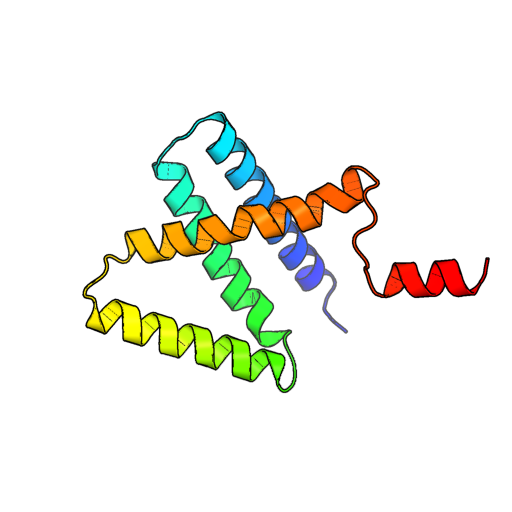VAL A CA 1
ATOM 693 C C . VAL A 1 91 ? -0.408 5.300 -8.188 1.00 62.53 91 VAL A C 1
ATOM 695 O O . VAL A 1 91 ? 0.267 4.876 -9.121 1.00 62.53 91 VAL A O 1
ATOM 698 N N . THR A 1 92 ? -1.629 5.796 -8.369 1.00 65.25 92 THR A N 1
ATOM 699 C CA . THR A 1 92 ? -2.312 5.888 -9.663 1.00 65.25 92 THR A CA 1
ATOM 700 C C . THR A 1 92 ? -1.546 6.819 -10.593 1.00 65.25 92 THR A C 1
ATOM 702 O O . THR A 1 92 ? -1.249 6.434 -11.717 1.00 65.25 92 THR A O 1
ATOM 705 N N . LEU A 1 93 ? -1.117 7.992 -10.122 1.00 66.25 93 LEU A N 1
ATOM 706 C CA . LEU A 1 93 ? -0.258 8.886 -10.900 1.00 66.25 93 LEU A CA 1
ATOM 707 C C . LEU A 1 93 ? 1.059 8.214 -11.310 1.00 66.25 93 LEU A C 1
ATOM 709 O O . LEU A 1 93 ? 1.463 8.360 -12.454 1.00 66.25 93 LEU A O 1
ATOM 713 N N . PHE A 1 94 ? 1.706 7.436 -10.441 1.00 63.25 94 PHE A N 1
ATOM 714 C CA . PHE A 1 94 ? 2.935 6.707 -10.784 1.00 63.25 94 PHE A CA 1
ATOM 715 C C . PHE A 1 94 ? 2.721 5.588 -11.814 1.00 63.25 94 PHE A C 1
ATOM 717 O O . PHE A 1 94 ? 3.628 5.298 -12.590 1.00 63.25 94 PHE A O 1
ATOM 724 N N . ILE A 1 95 ? 1.537 4.972 -11.843 1.00 64.88 95 ILE A N 1
ATOM 725 C CA . ILE A 1 95 ? 1.161 3.964 -12.846 1.00 64.88 95 ILE A CA 1
ATOM 726 C C . ILE A 1 95 ? 0.818 4.634 -14.180 1.00 64.88 95 ILE A C 1
ATOM 728 O O . ILE A 1 95 ? 1.233 4.166 -15.238 1.00 64.88 95 ILE A O 1
ATOM 732 N N . PHE A 1 96 ? 0.068 5.734 -14.132 1.00 65.06 96 PHE A N 1
ATOM 733 C CA . PHE A 1 96 ? -0.454 6.404 -15.316 1.00 65.06 96 PHE A CA 1
ATOM 734 C C . PHE A 1 96 ? 0.519 7.400 -15.948 1.00 65.06 96 PHE A C 1
ATOM 736 O O . PHE A 1 96 ? 0.490 7.567 -17.160 1.00 65.06 96 PHE A O 1
ATOM 743 N N . ALA A 1 97 ? 1.412 8.034 -15.191 1.00 64.19 97 ALA A N 1
ATOM 744 C CA . ALA A 1 97 ? 2.392 8.968 -15.743 1.00 64.19 97 ALA A CA 1
ATOM 745 C C . ALA A 1 97 ? 3.258 8.322 -16.849 1.00 64.19 97 ALA A C 1
ATOM 747 O O . ALA A 1 97 ? 3.323 8.905 -17.931 1.00 64.19 97 ALA A O 1
ATOM 748 N N . PRO A 1 98 ? 3.805 7.096 -16.686 1.00 54.47 98 PRO A N 1
ATOM 749 C CA . PRO A 1 98 ? 4.464 6.384 -17.781 1.00 54.47 98 PRO A CA 1
ATOM 750 C C . PRO A 1 98 ? 3.533 6.072 -18.963 1.00 54.47 98 PRO A C 1
ATOM 752 O O . PRO A 1 98 ? 3.952 6.196 -20.110 1.00 54.47 98 PRO A O 1
ATOM 755 N N . LEU A 1 99 ? 2.266 5.711 -18.705 1.00 59.09 99 LEU A N 1
ATOM 756 C CA . LEU A 1 99 ? 1.254 5.469 -19.750 1.00 59.09 99 LEU A CA 1
ATOM 757 C C . LEU A 1 99 ? 0.944 6.733 -20.570 1.00 59.09 99 LEU A C 1
ATOM 759 O O . LEU A 1 99 ? 0.644 6.631 -21.755 1.00 59.09 99 LEU A O 1
ATOM 763 N N . PHE A 1 100 ? 1.055 7.915 -19.961 1.00 63.50 100 PHE A N 1
ATOM 764 C CA . PHE A 1 100 ? 0.888 9.214 -20.616 1.00 63.50 100 PHE A CA 1
ATOM 765 C C . PHE A 1 100 ? 2.197 9.794 -21.179 1.00 63.50 100 PHE A C 1
ATOM 767 O O . PHE A 1 100 ? 2.220 10.944 -21.614 1.00 63.50 100 PHE A O 1
A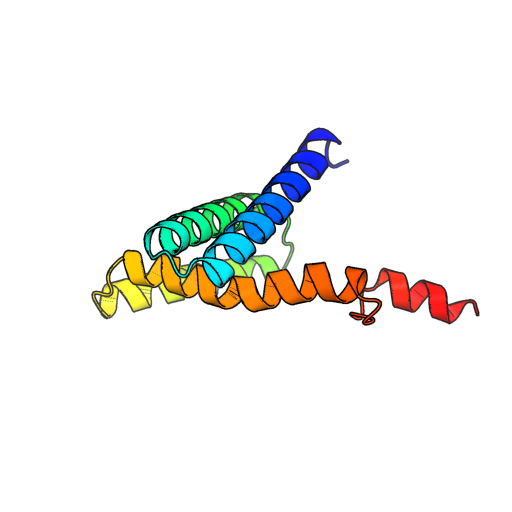TOM 774 N N . GLY A 1 101 ? 3.294 9.029 -21.173 1.00 56.41 101 GLY A N 1
ATOM 775 C CA . GLY A 1 101 ? 4.595 9.485 -21.671 1.00 56.41 101 GLY A CA 1
ATOM 776 C C . GLY A 1 101 ? 5.281 10.526 -20.781 1.00 56.41 101 GLY A C 1
ATOM 777 O O . GLY A 1 101 ? 6.264 11.133 -21.201 1.00 56.41 101 GLY A O 1
ATOM 778 N N . ILE A 1 102 ? 4.796 10.734 -19.552 1.00 60.62 102 ILE A N 1
ATOM 779 C CA . ILE A 1 102 ? 5.438 11.590 -18.554 1.00 60.62 102 ILE A CA 1
ATOM 780 C C . ILE A 1 102 ? 6.559 10.764 -17.906 1.00 60.62 102 ILE A C 1
ATOM 782 O O . ILE A 1 102 ? 6.271 9.773 -17.224 1.00 60.62 102 ILE A O 1
ATOM 786 N N . PRO A 1 103 ? 7.841 11.130 -18.098 1.00 54.09 103 PRO A N 1
ATOM 787 C CA . PRO A 1 103 ? 8.956 10.344 -17.599 1.00 54.09 103 PRO A CA 1
ATOM 788 C C . PRO A 1 103 ? 9.021 10.455 -16.077 1.00 54.09 103 PRO A C 1
ATOM 790 O O . PRO A 1 103 ? 9.571 11.395 -15.503 1.00 54.09 103 PRO A O 1
ATOM 793 N N . VAL A 1 104 ? 8.474 9.452 -15.404 1.00 56.38 104 VAL A N 1
ATOM 794 C CA . VAL A 1 104 ? 8.817 9.164 -14.018 1.00 56.38 104 VAL A CA 1
ATOM 795 C C . VAL A 1 104 ? 10.239 8.612 -14.039 1.00 56.38 104 VAL A C 1
ATOM 797 O O . VAL A 1 104 ? 10.523 7.709 -14.817 1.00 56.38 104 VAL A O 1
ATOM 800 N N . ARG A 1 105 ? 11.159 9.147 -13.229 1.00 54.69 105 ARG A N 1
ATOM 801 C CA . ARG A 1 105 ? 12.543 8.644 -13.157 1.00 54.69 105 ARG A CA 1
ATOM 802 C C . ARG A 1 105 ? 12.566 7.234 -12.553 1.00 54.69 105 ARG A C 1
ATOM 804 O O . ARG A 1 105 ? 12.782 7.068 -11.357 1.00 54.69 105 ARG A O 1
ATOM 811 N N . ILE A 1 106 ? 12.317 6.227 -13.382 1.00 55.62 106 ILE A N 1
ATOM 812 C CA . ILE A 1 106 ? 12.517 4.810 -13.070 1.00 55.62 106 ILE A CA 1
ATOM 813 C C . ILE A 1 106 ? 14.009 4.514 -13.310 1.00 55.62 106 ILE A C 1
ATOM 815 O O . ILE A 1 106 ? 14.535 4.983 -14.322 1.00 55.62 106 ILE A O 1
ATOM 819 N N . PRO A 1 107 ? 14.719 3.779 -12.429 1.00 54.53 107 PRO A N 1
ATOM 820 C CA . PRO A 1 107 ? 16.157 3.516 -12.583 1.00 54.53 107 PRO A CA 1
ATOM 821 C C . PRO A 1 107 ? 16.548 2.963 -13.964 1.00 54.53 107 PRO A C 1
ATOM 823 O O . PRO A 1 107 ? 17.558 3.374 -14.526 1.00 54.53 107 PRO A O 1
ATOM 826 N N . GLU A 1 108 ? 15.692 2.127 -14.553 1.00 55.28 108 GLU A N 1
ATOM 827 C CA . GLU A 1 108 ? 15.874 1.526 -15.884 1.00 55.28 108 GLU A CA 1
ATOM 828 C C . GLU A 1 108 ? 15.866 2.569 -17.026 1.00 55.28 108 GLU A C 1
ATOM 830 O O . GLU A 1 108 ? 16.507 2.373 -18.056 1.00 55.28 108 GLU A O 1
ATOM 835 N N . TYR A 1 109 ? 15.210 3.722 -16.845 1.00 47.41 109 TYR A N 1
ATOM 836 C CA . TYR A 1 109 ? 15.169 4.798 -17.848 1.00 47.41 109 TYR A CA 1
ATOM 837 C C . TYR A 1 109 ? 16.447 5.657 -17.848 1.00 47.41 109 TYR A C 1
ATOM 839 O O . TYR A 1 109 ? 16.818 6.230 -18.872 1.00 47.41 109 TYR A O 1
ATOM 847 N N . VAL A 1 110 ? 17.146 5.734 -16.709 1.00 53.50 110 VAL A N 1
ATOM 848 C CA . VAL A 1 110 ? 18.444 6.428 -16.601 1.00 53.50 110 VAL A CA 1
ATOM 849 C C . VAL A 1 110 ? 19.535 5.643 -17.329 1.00 53.50 110 VAL A C 1
ATOM 851 O O . VAL A 1 110 ? 20.426 6.243 -17.925 1.00 53.50 110 VAL A O 1
ATOM 854 N N . GLU A 1 111 ? 19.453 4.311 -17.331 1.00 52.88 111 GLU A N 1
ATOM 855 C CA . GLU A 1 111 ? 20.391 3.469 -18.078 1.00 52.88 111 GLU A CA 1
ATOM 856 C C . GLU A 1 111 ? 20.225 3.634 -19.594 1.00 52.88 111 GLU A C 1
ATOM 858 O O . GLU A 1 111 ? 21.225 3.759 -20.296 1.00 52.88 111 GLU A O 1
ATOM 863 N N . ALA A 1 112 ? 18.992 3.753 -20.098 1.00 55.75 112 ALA A N 1
ATOM 864 C CA . ALA A 1 112 ? 18.732 3.947 -21.528 1.00 55.75 112 ALA A CA 1
ATOM 865 C C . ALA A 1 112 ? 19.258 5.289 -22.078 1.00 55.75 112 ALA A C 1
ATOM 867 O O . ALA A 1 112 ? 19.688 5.355 -23.226 1.00 55.75 112 ALA A O 1
ATOM 868 N N . GLN A 1 113 ? 19.279 6.353 -21.266 1.00 50.81 113 GLN A N 1
ATOM 869 C CA . GLN A 1 113 ? 19.829 7.658 -21.673 1.00 50.81 113 GLN A CA 1
ATOM 870 C C . GLN A 1 113 ? 21.351 7.749 -21.561 1.00 50.81 113 GLN A C 1
ATOM 872 O O . GLN A 1 113 ? 21.946 8.691 -22.069 1.00 50.81 113 GLN A O 1
ATOM 877 N N . ARG A 1 114 ? 22.002 6.793 -20.892 1.00 50.66 114 ARG A N 1
ATOM 878 C CA . ARG A 1 114 ? 23.463 6.784 -20.756 1.00 50.66 114 ARG A CA 1
AT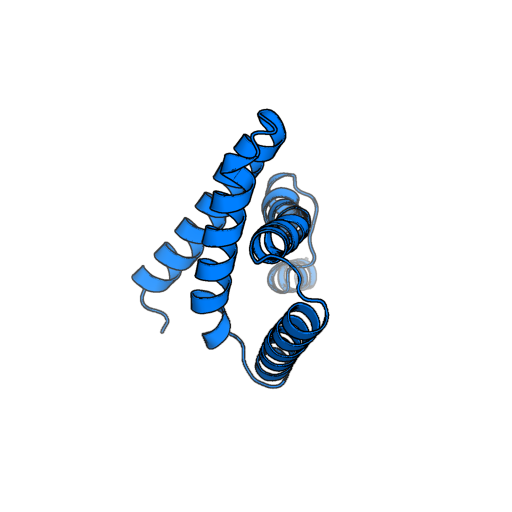OM 879 C C . ARG A 1 114 ? 24.175 6.224 -21.994 1.00 50.66 114 ARG A C 1
ATOM 881 O O . ARG A 1 114 ? 25.394 6.334 -22.077 1.00 50.66 114 ARG A O 1
ATOM 888 N N . TYR A 1 115 ? 23.419 5.628 -22.918 1.00 54.75 115 TYR A N 1
ATOM 889 C CA . TYR A 1 115 ? 23.907 5.000 -24.151 1.00 54.75 115 TYR A CA 1
ATOM 890 C C . TYR A 1 115 ? 23.363 5.652 -25.438 1.00 54.75 115 TYR A C 1
ATOM 892 O O . TYR A 1 115 ? 23.552 5.089 -26.516 1.00 54.75 115 TYR A O 1
ATOM 900 N N . SER A 1 116 ? 22.709 6.815 -25.337 1.00 50.38 116 SER A N 1
ATOM 901 C CA . SER A 1 116 ? 22.345 7.666 -26.481 1.00 50.38 116 SER A CA 1
ATOM 902 C C . SER A 1 116 ? 23.147 8.958 -26.467 1.00 50.38 116 SER A C 1
ATOM 904 O O . SER A 1 116 ? 23.225 9.560 -27.560 1.00 50.38 116 SER A O 1
#